Protein AF-A0A920SY51-F1 (afdb_monomer)

Sequence (82 aa):
MPENIKIKNNHAQVTISPEAGASLRSIKVKKGDRHYELLSGGLITTIQRDSLPVKDPFVMAPWVNRIRDGKLVHLTVFTKFH

Structure (mmCIF, N/CA/C/O backbone):
data_AF-A0A920SY51-F1
#
_entry.id   AF-A0A920SY51-F1
#
loop_
_atom_site.group_PDB
_atom_site.id
_atom_site.type_symbol
_atom_site.label_atom_id
_atom_site.label_alt_id
_atom_site.label_comp_id
_atom_site.label_asym_id
_atom_site.label_entity_id
_atom_site.label_seq_id
_atom_site.pdbx_PDB_ins_code
_atom_site.Cartn_x
_atom_site.Cartn_y
_atom_site.Cartn_z
_atom_site.occupancy
_atom_site.B_iso_or_equiv
_atom_site.auth_seq_id
_atom_site.auth_comp_id
_atom_site.auth_asym_id
_atom_site.auth_atom_id
_atom_site.pdbx_PDB_model_num
ATOM 1 N N . MET A 1 1 ? 7.292 18.484 0.192 1.00 54.50 1 MET A N 1
ATOM 2 C CA . MET A 1 1 ? 7.228 17.024 0.441 1.00 54.50 1 MET A CA 1
ATOM 3 C C . MET A 1 1 ? 6.047 16.496 -0.352 1.00 54.50 1 MET A C 1
ATOM 5 O O . MET A 1 1 ? 5.061 17.221 -0.391 1.00 54.50 1 MET A O 1
ATOM 9 N N . PRO A 1 2 ? 6.140 15.325 -1.000 1.00 62.25 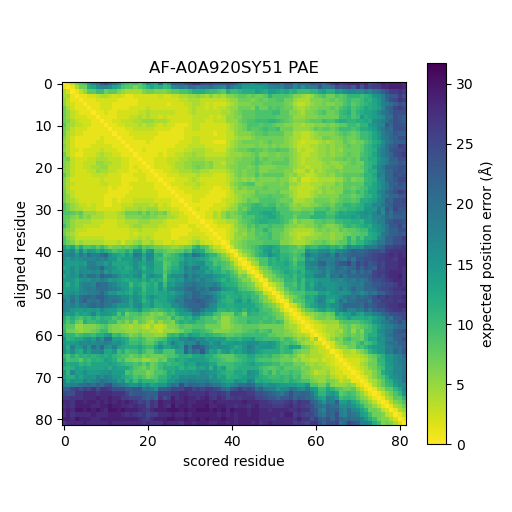2 PRO A N 1
ATOM 10 C CA . PRO A 1 2 ? 5.011 14.763 -1.740 1.00 62.25 2 PRO A CA 1
ATOM 11 C C . PRO A 1 2 ? 3.781 14.613 -0.843 1.00 62.25 2 PRO A C 1
ATOM 13 O O . PRO A 1 2 ? 3.921 14.222 0.321 1.00 62.25 2 PRO A O 1
ATOM 16 N N . GLU A 1 3 ? 2.594 14.915 -1.364 1.00 80.38 3 GLU A N 1
ATOM 17 C CA . GLU A 1 3 ? 1.358 14.791 -0.592 1.00 80.38 3 GLU A CA 1
ATOM 18 C C . GLU A 1 3 ? 0.847 13.348 -0.569 1.00 80.38 3 GLU A C 1
ATOM 20 O O . GLU A 1 3 ? 0.707 12.684 -1.596 1.00 80.38 3 GLU A O 1
ATOM 25 N N . ASN A 1 4 ? 0.544 12.861 0.635 1.00 86.94 4 ASN A N 1
ATOM 26 C CA . ASN A 1 4 ? -0.057 11.548 0.831 1.00 86.94 4 ASN A CA 1
ATOM 27 C C . ASN A 1 4 ? -1.582 11.653 0.837 1.00 86.94 4 ASN A C 1
ATOM 29 O O . ASN A 1 4 ? -2.155 12.459 1.573 1.00 86.94 4 ASN A O 1
ATOM 33 N N . ILE A 1 5 ? -2.242 10.753 0.113 1.00 91.62 5 ILE A N 1
ATOM 34 C CA . ILE A 1 5 ? -3.695 10.597 0.145 1.00 91.62 5 ILE A CA 1
ATOM 35 C C . ILE A 1 5 ? -4.056 9.708 1.335 1.00 91.62 5 ILE A C 1
ATOM 37 O O . ILE A 1 5 ? -3.543 8.595 1.465 1.00 91.62 5 ILE A O 1
ATOM 41 N N . LYS A 1 6 ? -4.958 10.185 2.198 1.00 93.38 6 LYS A N 1
ATOM 42 C CA . LYS A 1 6 ? -5.500 9.420 3.328 1.00 93.38 6 LYS A CA 1
ATOM 43 C C . LYS A 1 6 ? -6.972 9.113 3.091 1.00 93.38 6 LYS A C 1
ATOM 45 O O . LYS A 1 6 ? -7.776 10.027 2.939 1.00 93.38 6 LYS A O 1
ATOM 50 N N . ILE A 1 7 ? -7.325 7.835 3.116 1.00 94.50 7 ILE A N 1
ATOM 51 C CA . ILE A 1 7 ? -8.695 7.347 2.927 1.00 94.50 7 ILE A CA 1
ATOM 52 C C . ILE A 1 7 ? -9.101 6.602 4.197 1.00 94.50 7 ILE A C 1
ATOM 54 O O . ILE A 1 7 ? -8.329 5.796 4.713 1.00 94.50 7 ILE A O 1
ATOM 58 N N . LYS A 1 8 ? -10.297 6.865 4.731 1.00 95.62 8 LYS A N 1
ATOM 59 C CA . LYS A 1 8 ? -10.801 6.183 5.931 1.00 95.62 8 LYS A CA 1
ATOM 60 C C . LYS A 1 8 ? -12.278 5.838 5.812 1.00 95.62 8 LYS A C 1
ATOM 62 O O . LYS A 1 8 ? -13.054 6.610 5.259 1.00 95.62 8 LYS A O 1
ATOM 67 N N . ASN A 1 9 ? -12.658 4.710 6.396 1.00 94.56 9 ASN A N 1
ATOM 68 C CA . ASN A 1 9 ? -14.043 4.339 6.661 1.00 94.56 9 ASN A CA 1
ATOM 69 C C . ASN A 1 9 ? -14.150 3.675 8.050 1.00 94.56 9 ASN A C 1
ATOM 71 O O . ASN A 1 9 ? -13.198 3.691 8.831 1.00 94.56 9 ASN A O 1
ATOM 75 N N . ASN A 1 10 ? -15.307 3.088 8.366 1.00 94.81 10 ASN A N 1
ATOM 76 C CA . ASN A 1 10 ? -15.555 2.451 9.666 1.00 94.81 10 ASN A CA 1
ATOM 77 C C . ASN A 1 10 ? -14.742 1.167 9.912 1.00 94.81 10 ASN A C 1
ATOM 79 O O . ASN A 1 10 ? -14.697 0.689 11.045 1.00 94.81 10 ASN A O 1
ATOM 83 N N . HIS A 1 11 ? -14.115 0.609 8.877 1.00 94.62 11 HIS A N 1
ATOM 84 C CA . HIS A 1 11 ? -13.404 -0.668 8.920 1.00 94.62 11 HIS A CA 1
ATOM 85 C C . HIS A 1 11 ? -11.897 -0.518 8.730 1.00 94.62 11 HIS A C 1
ATOM 87 O O . HIS A 1 11 ? -11.141 -1.339 9.245 1.00 94.62 11 HIS A O 1
ATOM 93 N N . ALA A 1 12 ? -11.447 0.494 7.990 1.00 94.50 12 ALA A N 1
ATOM 94 C CA . ALA A 1 12 ? -10.055 0.633 7.610 1.00 94.50 12 ALA A CA 1
ATOM 95 C C . ALA A 1 12 ? -9.620 2.089 7.412 1.00 94.50 12 ALA A C 1
ATOM 97 O O . ALA A 1 12 ? -10.415 2.984 7.115 1.00 94.50 12 ALA A O 1
ATOM 98 N N . GLN A 1 13 ? -8.313 2.298 7.544 1.00 94.62 13 GLN A N 1
ATOM 99 C CA . GLN A 1 13 ? -7.622 3.541 7.229 1.00 94.62 13 GLN A CA 1
ATOM 100 C C . GLN A 1 13 ? -6.424 3.225 6.343 1.00 94.62 13 GLN A C 1
ATOM 102 O O . GLN A 1 13 ? -5.643 2.327 6.647 1.00 94.62 13 GLN A O 1
ATOM 107 N N . VAL A 1 14 ? -6.285 3.969 5.255 1.00 92.44 14 VAL A N 1
ATOM 108 C CA . VAL A 1 14 ? -5.302 3.725 4.205 1.00 92.44 14 VAL A CA 1
ATOM 109 C C . VAL A 1 14 ? -4.542 5.014 3.913 1.00 92.44 14 VAL A C 1
ATOM 111 O O . VAL A 1 14 ? -5.135 6.091 3.862 1.00 92.44 14 VAL A O 1
ATOM 114 N N . THR A 1 15 ? -3.227 4.910 3.726 1.00 90.88 15 THR A N 1
ATOM 115 C CA . THR A 1 15 ? -2.367 6.014 3.272 1.00 90.88 15 THR A CA 1
ATOM 116 C C . THR A 1 15 ? -1.638 5.606 1.997 1.00 90.88 15 THR A C 1
ATOM 118 O O . THR A 1 15 ? -0.980 4.569 1.975 1.00 90.88 15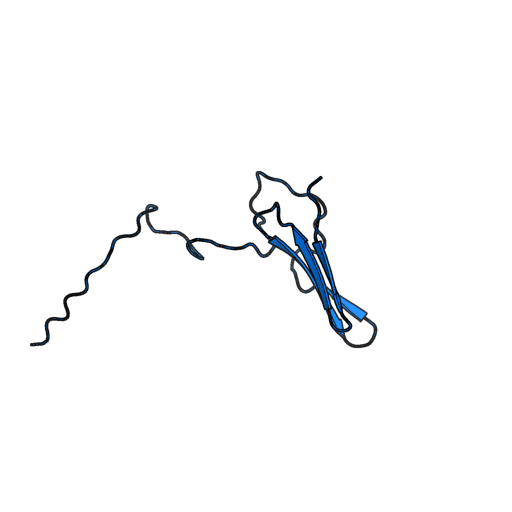 THR A O 1
ATOM 121 N N . ILE A 1 16 ? -1.736 6.425 0.952 1.00 88.19 16 ILE A N 1
ATOM 122 C CA . ILE A 1 16 ? -1.126 6.199 -0.366 1.00 88.19 16 ILE A CA 1
ATOM 123 C C . ILE A 1 16 ? -0.206 7.379 -0.688 1.00 88.19 16 ILE A C 1
ATOM 125 O O . ILE A 1 16 ? -0.562 8.525 -0.415 1.00 88.19 16 ILE A O 1
ATOM 129 N N . SER A 1 17 ? 0.953 7.110 -1.290 1.00 85.88 17 SER A N 1
ATOM 130 C CA . SER A 1 17 ? 1.867 8.126 -1.829 1.00 85.88 17 SER A CA 1
ATOM 131 C C . SER A 1 17 ? 1.858 8.085 -3.364 1.00 85.88 17 SER A C 1
ATOM 133 O O . SER A 1 17 ? 2.604 7.290 -3.942 1.00 85.88 17 SER A O 1
ATOM 135 N N . PRO A 1 18 ? 1.063 8.929 -4.049 1.00 85.88 18 PRO A N 1
ATOM 136 C CA . PRO A 1 18 ? 0.980 8.926 -5.512 1.00 85.88 18 PRO A CA 1
ATOM 137 C C . PRO A 1 18 ? 2.339 9.119 -6.193 1.00 85.88 18 PRO A C 1
ATOM 139 O O . PRO A 1 18 ? 2.714 8.340 -7.066 1.00 85.88 18 PRO A O 1
ATOM 142 N N . GLU A 1 19 ? 3.1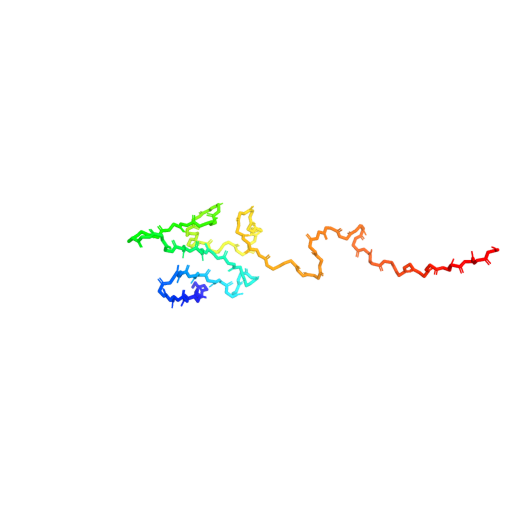28 10.087 -5.722 1.00 82.69 19 GLU A N 1
ATOM 143 C CA . GLU A 1 19 ? 4.441 10.426 -6.294 1.00 82.69 19 GLU A CA 1
ATOM 144 C C . GLU A 1 19 ? 5.539 9.388 -6.011 1.00 82.69 19 GLU A C 1
ATOM 146 O O . GLU A 1 19 ? 6.652 9.511 -6.514 1.00 82.69 19 GLU A O 1
ATOM 151 N N . ALA A 1 20 ? 5.254 8.359 -5.212 1.00 78.25 20 ALA A N 1
ATOM 152 C CA . ALA A 1 20 ? 6.185 7.275 -4.924 1.00 78.25 20 ALA A CA 1
ATOM 153 C C . ALA A 1 20 ? 5.733 5.969 -5.589 1.00 78.25 20 ALA A C 1
ATOM 155 O O . ALA A 1 20 ? 5.573 4.947 -4.923 1.00 78.25 20 ALA A O 1
ATOM 156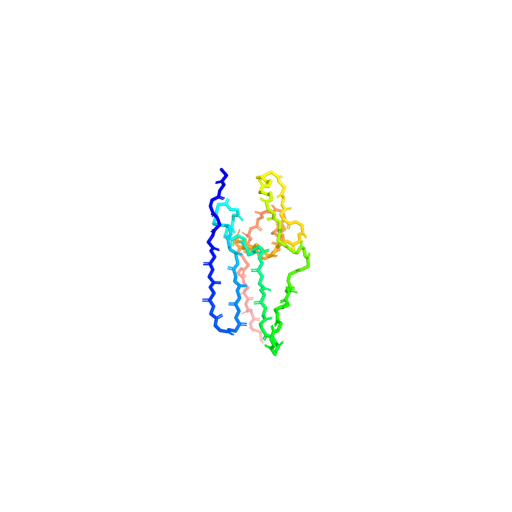 N N . GLY A 1 21 ? 5.452 6.027 -6.895 1.00 78.19 21 GLY A N 1
ATOM 157 C CA . GLY A 1 21 ? 4.988 4.872 -7.672 1.00 78.19 21 GLY A CA 1
ATOM 158 C C . GLY A 1 21 ? 3.625 4.347 -7.214 1.00 78.19 21 GLY A C 1
ATOM 159 O O . GLY A 1 21 ? 3.405 3.137 -7.220 1.00 78.19 21 GLY A O 1
ATOM 160 N N . ALA A 1 22 ? 2.745 5.248 -6.755 1.00 85.44 22 ALA A N 1
ATOM 161 C CA . ALA A 1 22 ? 1.455 4.909 -6.154 1.00 85.44 22 ALA A CA 1
ATOM 162 C C . ALA A 1 22 ? 1.554 3.888 -4.998 1.00 85.44 22 ALA A C 1
ATOM 164 O O . ALA A 1 22 ? 0.680 3.039 -4.826 1.00 85.44 22 ALA A O 1
ATOM 165 N N . SER A 1 23 ? 2.626 3.962 -4.200 1.00 82.25 23 SER A N 1
ATOM 166 C CA . SER A 1 23 ? 2.871 3.029 -3.097 1.00 82.25 23 SER A CA 1
ATOM 167 C C . SER A 1 23 ? 1.823 3.148 -1.984 1.00 82.25 23 SER A C 1
ATOM 169 O O . SER A 1 23 ? 1.442 4.249 -1.564 1.00 82.25 23 SER A O 1
ATOM 171 N N . LEU A 1 24 ? 1.392 1.992 -1.477 1.00 86.88 24 LEU A N 1
ATOM 172 C CA . LEU A 1 24 ? 0.575 1.871 -0.276 1.00 86.88 24 LEU A CA 1
ATOM 173 C C . LEU A 1 24 ? 1.494 1.961 0.948 1.00 86.88 24 LEU A C 1
ATOM 175 O O . LEU A 1 24 ? 2.312 1.079 1.172 1.00 86.88 24 LEU A O 1
ATOM 179 N N . ARG A 1 25 ? 1.357 3.015 1.754 1.00 84.62 25 ARG A N 1
ATOM 180 C CA . ARG A 1 25 ? 2.247 3.290 2.899 1.00 84.62 25 ARG A CA 1
ATOM 181 C C . ARG A 1 25 ? 1.732 2.780 4.236 1.00 84.62 25 ARG A C 1
ATOM 183 O O . ARG A 1 25 ? 2.500 2.611 5.171 1.00 84.62 25 ARG A O 1
ATOM 190 N N . SER A 1 26 ? 0.421 2.629 4.371 1.00 88.56 26 SER A N 1
ATOM 191 C CA . SER A 1 26 ? -0.208 2.130 5.595 1.00 88.56 26 SER A CA 1
ATOM 192 C C . SER A 1 26 ? -1.580 1.577 5.254 1.00 88.56 26 SER A C 1
ATOM 194 O O . SER A 1 26 ? -2.326 2.198 4.487 1.00 88.56 26 SER A O 1
ATOM 196 N N . ILE A 1 27 ? -1.914 0.433 5.842 1.00 91.94 27 ILE A N 1
ATOM 197 C CA . ILE A 1 27 ? -3.277 -0.085 5.889 1.00 91.94 27 ILE A CA 1
ATOM 198 C C . ILE A 1 27 ? -3.565 -0.577 7.303 1.00 91.94 27 ILE A C 1
ATOM 200 O O . ILE A 1 27 ? -3.036 -1.581 7.781 1.00 91.94 27 ILE A O 1
ATOM 204 N N . LYS A 1 28 ? -4.448 0.147 7.982 1.00 93.50 28 LYS A N 1
ATOM 205 C CA . LYS A 1 28 ? -4.904 -0.193 9.322 1.00 93.50 28 LYS A CA 1
ATOM 206 C C . LYS A 1 28 ? -6.315 -0.729 9.257 1.00 93.50 28 LYS A C 1
ATOM 208 O O . LYS A 1 28 ? -7.191 -0.050 8.731 1.00 93.50 28 LYS A O 1
ATOM 213 N N . VAL A 1 29 ? -6.548 -1.895 9.843 1.00 95.06 29 VAL A N 1
ATOM 214 C CA . VAL A 1 29 ? -7.884 -2.499 9.939 1.00 95.06 29 VAL A CA 1
ATOM 215 C C . VAL A 1 29 ? -8.414 -2.419 11.362 1.00 95.06 29 VAL A C 1
ATOM 217 O O . VAL A 1 29 ? -7.667 -2.600 12.327 1.00 95.06 29 VAL A O 1
ATOM 220 N N . LYS A 1 30 ? -9.706 -2.132 11.501 1.00 96.12 30 LYS A N 1
ATOM 221 C CA . LYS A 1 30 ? -10.405 -2.088 12.782 1.00 96.12 30 LYS A CA 1
ATOM 222 C C . LYS A 1 30 ? -10.789 -3.506 13.213 1.00 96.12 30 LYS A C 1
ATOM 224 O O . LYS A 1 30 ? -11.429 -4.236 12.461 1.00 96.12 30 LYS A O 1
ATOM 229 N N . LYS A 1 31 ? -10.446 -3.876 14.446 1.00 94.44 31 LYS A N 1
ATOM 230 C CA . LYS A 1 31 ? -10.916 -5.090 15.128 1.00 94.44 31 LYS A CA 1
ATOM 231 C C . LYS A 1 31 ? -11.298 -4.717 16.561 1.00 94.44 31 LYS A C 1
ATOM 233 O O . LYS A 1 31 ? -10.438 -4.332 17.353 1.00 94.44 31 LYS A O 1
ATOM 238 N N . GLY A 1 32 ? -12.594 -4.796 16.875 1.00 91.56 32 GLY A N 1
ATOM 239 C CA . GLY A 1 32 ? -13.148 -4.187 18.090 1.00 91.56 32 GLY A CA 1
ATOM 240 C C . GLY A 1 32 ? -12.939 -2.671 18.071 1.00 91.56 32 GLY A C 1
ATOM 241 O O . GLY A 1 32 ? -13.128 -2.040 17.034 1.00 91.56 32 GLY A O 1
ATOM 242 N N . ASP A 1 33 ? -12.466 -2.098 19.175 1.00 91.81 33 ASP A N 1
ATOM 243 C CA . ASP A 1 33 ? -12.190 -0.655 19.280 1.00 91.81 33 ASP A CA 1
ATOM 244 C C . ASP A 1 33 ? -10.763 -0.259 18.871 1.00 91.81 33 ASP A C 1
ATOM 246 O O . ASP A 1 33 ? -10.361 0.898 19.005 1.00 91.81 33 ASP A O 1
ATOM 250 N N . ARG A 1 34 ? -9.971 -1.207 18.358 1.00 93.50 34 ARG A N 1
ATOM 251 C CA . ARG A 1 34 ? -8.557 -0.997 18.020 1.00 93.50 34 ARG A CA 1
ATOM 252 C C . ARG A 1 34 ? -8.309 -1.095 16.521 1.00 93.50 34 ARG A C 1
ATOM 254 O O . ARG A 1 34 ? -9.017 -1.798 15.805 1.00 93.50 34 ARG A O 1
ATOM 261 N N . HIS A 1 35 ? -7.274 -0.393 16.067 1.00 91.75 35 HIS A N 1
ATOM 262 C CA . HIS A 1 35 ? -6.769 -0.462 14.698 1.00 91.75 35 HIS A CA 1
ATOM 263 C C . HIS A 1 35 ? -5.406 -1.158 14.676 1.00 91.75 35 HIS A C 1
ATOM 265 O O . HIS A 1 35 ? -4.564 -0.885 15.530 1.00 91.75 35 HIS A O 1
ATOM 271 N N . TYR A 1 36 ? -5.188 -2.018 13.685 1.00 91.75 36 TYR A N 1
ATOM 272 C CA . TYR A 1 36 ? -3.975 -2.821 13.536 1.00 91.75 36 TYR A CA 1
ATOM 273 C C . TYR A 1 36 ? -3.336 -2.550 12.180 1.00 91.75 36 TYR A C 1
ATOM 275 O O . TYR A 1 36 ? -4.010 -2.683 11.161 1.00 91.75 36 TYR A O 1
ATOM 283 N N . GLU A 1 37 ? -2.062 -2.155 12.177 1.00 92.12 37 GLU A N 1
ATOM 284 C CA . GLU A 1 37 ? -1.268 -1.996 10.954 1.00 92.12 37 GLU A CA 1
ATOM 285 C C . GLU A 1 37 ? -0.961 -3.369 10.355 1.00 92.12 37 GLU A C 1
ATOM 287 O O . GLU A 1 37 ? -0.469 -4.251 11.060 1.00 92.12 37 GLU A O 1
ATOM 292 N N . LEU A 1 38 ? -1.262 -3.542 9.068 1.00 88.81 38 LEU A N 1
ATOM 293 C CA . LEU A 1 38 ? -1.019 -4.798 8.359 1.00 88.81 38 LEU A CA 1
ATOM 294 C C . LEU A 1 38 ? 0.281 -4.783 7.549 1.00 88.81 38 LEU A C 1
ATOM 296 O O . LEU A 1 38 ? 0.771 -5.852 7.191 1.00 88.81 38 LEU A O 1
ATOM 300 N N . LEU A 1 39 ? 0.855 -3.610 7.263 1.00 85.56 39 LEU A N 1
ATOM 301 C CA . LEU A 1 39 ? 2.116 -3.527 6.529 1.00 85.56 39 LEU A CA 1
ATOM 302 C C . LEU A 1 39 ? 3.329 -3.666 7.441 1.00 85.56 39 LEU A C 1
ATOM 304 O O . LEU A 1 39 ? 3.464 -2.993 8.466 1.00 85.56 39 LEU A O 1
ATOM 308 N N . SER A 1 40 ? 4.256 -4.517 7.007 1.00 65.69 40 SER A N 1
ATOM 309 C CA . SER A 1 40 ? 5.529 -4.815 7.662 1.00 65.69 40 SER A CA 1
ATOM 310 C C . SER A 1 40 ? 6.523 -3.651 7.512 1.00 65.69 40 SER A C 1
ATOM 312 O O . SER A 1 40 ? 7.557 -3.776 6.869 1.00 65.69 40 SER A O 1
ATOM 314 N N . GLY A 1 41 ? 6.216 -2.495 8.095 1.00 61.50 41 GLY A N 1
ATOM 315 C CA . GLY A 1 41 ? 7.021 -1.276 7.949 1.00 61.50 41 GLY A CA 1
ATOM 316 C C . GLY A 1 41 ? 6.469 -0.067 8.700 1.00 61.50 41 GLY A C 1
ATOM 317 O O . GLY A 1 41 ? 7.235 0.818 9.075 1.00 61.50 41 GLY A O 1
ATOM 318 N N . GLY A 1 42 ? 5.168 -0.067 9.012 1.00 58.09 42 GLY A N 1
ATOM 319 C CA . GLY A 1 42 ? 4.522 1.063 9.673 1.00 58.09 42 GLY A CA 1
ATOM 320 C C . GLY A 1 42 ? 4.483 2.319 8.799 1.00 58.09 42 GLY A C 1
ATOM 321 O O . GLY A 1 42 ? 4.777 2.288 7.609 1.00 58.09 42 GLY A O 1
ATOM 322 N N . LEU A 1 43 ? 4.096 3.446 9.397 1.00 60.53 43 LEU A N 1
ATOM 323 C CA . LEU A 1 43 ? 4.003 4.721 8.689 1.00 60.53 43 LEU A CA 1
ATOM 324 C C . LEU A 1 43 ? 5.409 5.272 8.400 1.00 60.53 43 LEU A C 1
ATOM 326 O O . LEU A 1 43 ? 5.980 5.985 9.224 1.00 60.53 43 LEU A O 1
ATOM 330 N N . ILE A 1 44 ? 5.959 4.969 7.226 1.00 60.59 44 ILE A N 1
ATOM 331 C CA . ILE A 1 44 ? 7.202 5.583 6.753 1.00 60.59 44 ILE A CA 1
ATOM 332 C C . ILE A 1 44 ? 6.875 6.994 6.249 1.00 60.59 44 ILE A C 1
ATOM 334 O O . ILE A 1 44 ? 6.170 7.184 5.258 1.00 60.59 44 ILE A O 1
ATOM 338 N N . THR A 1 45 ? 7.358 8.006 6.968 1.00 58.56 45 THR A N 1
ATOM 339 C CA . THR A 1 45 ? 7.095 9.429 6.685 1.00 58.56 45 THR A CA 1
ATOM 340 C C . THR A 1 45 ? 8.059 10.032 5.663 1.00 58.56 45 THR A C 1
ATOM 342 O O . THR A 1 45 ? 7.800 11.119 5.146 1.00 58.56 45 THR A O 1
ATOM 345 N N . THR A 1 46 ? 9.156 9.340 5.349 1.00 58.06 46 THR A N 1
ATOM 346 C CA . THR A 1 46 ? 10.202 9.841 4.454 1.00 58.06 46 THR A CA 1
ATOM 347 C C . THR A 1 46 ? 10.163 9.114 3.117 1.00 58.06 46 THR A C 1
ATOM 349 O O . THR A 1 46 ? 10.443 7.923 3.026 1.00 58.06 46 THR A O 1
ATOM 352 N N . ILE A 1 47 ? 9.845 9.858 2.058 1.00 57.22 47 ILE A N 1
ATOM 353 C CA . ILE A 1 47 ? 9.932 9.381 0.678 1.00 57.22 47 ILE A CA 1
ATOM 354 C C . ILE A 1 47 ? 11.374 9.587 0.218 1.00 57.22 47 ILE A C 1
ATOM 356 O O . ILE A 1 47 ? 11.771 10.704 -0.108 1.00 57.22 47 ILE A O 1
ATOM 360 N N . GLN A 1 48 ? 12.167 8.522 0.213 1.00 58.97 48 GLN A N 1
ATOM 361 C CA . GLN A 1 48 ? 13.449 8.512 -0.484 1.00 58.97 48 GLN A CA 1
ATOM 362 C C . GLN A 1 48 ? 13.177 8.158 -1.951 1.00 58.97 48 GLN A C 1
ATOM 364 O O . GLN A 1 48 ? 12.732 7.052 -2.246 1.00 58.97 48 GLN A O 1
ATOM 369 N N . ARG A 1 49 ? 13.374 9.121 -2.863 1.00 55.59 49 ARG A N 1
ATOM 370 C CA . ARG A 1 49 ? 13.111 8.943 -4.306 1.00 55.59 49 ARG A CA 1
ATOM 371 C C . ARG A 1 49 ? 14.012 7.887 -4.952 1.00 55.59 49 ARG A C 1
ATOM 373 O O . ARG A 1 49 ? 13.572 7.223 -5.882 1.00 55.59 49 ARG A O 1
ATOM 380 N N . ASP A 1 50 ? 15.215 7.703 -4.412 1.00 56.62 50 ASP A N 1
ATOM 381 C CA . ASP A 1 50 ? 16.263 6.881 -5.032 1.00 56.62 50 ASP A CA 1
ATOM 382 C C . ASP A 1 50 ? 16.404 5.490 -4.396 1.00 56.62 50 ASP A C 1
ATOM 384 O O . ASP A 1 50 ? 17.225 4.680 -4.822 1.00 56.62 50 ASP A O 1
ATOM 388 N N . SER A 1 51 ? 15.594 5.183 -3.379 1.00 55.84 51 SER A N 1
ATOM 389 C CA . SER A 1 51 ? 15.563 3.863 -2.756 1.00 55.84 51 SER A CA 1
ATOM 390 C C . SER A 1 51 ? 14.264 3.156 -3.116 1.00 55.84 51 SER A C 1
ATOM 392 O O . SER A 1 51 ? 13.176 3.667 -2.837 1.00 55.84 51 SER A O 1
ATOM 394 N N . LEU A 1 52 ? 14.368 1.954 -3.679 1.00 53.75 52 LEU A N 1
ATOM 395 C CA . LEU A 1 52 ? 13.210 1.080 -3.820 1.00 53.75 52 LEU A CA 1
ATOM 396 C C . LEU A 1 52 ? 12.605 0.829 -2.429 1.00 53.75 52 LEU A C 1
ATOM 398 O O . LEU A 1 52 ? 13.357 0.562 -1.486 1.00 53.75 52 LEU A O 1
ATOM 402 N N . PRO A 1 53 ? 11.273 0.894 -2.269 1.00 56.69 53 PRO A N 1
ATOM 403 C CA . PRO A 1 53 ? 10.641 0.512 -1.020 1.00 56.69 53 PRO A CA 1
ATOM 404 C C . PRO A 1 53 ? 10.886 -0.982 -0.790 1.00 56.69 53 PRO A C 1
ATOM 406 O O . PRO A 1 53 ? 10.218 -1.837 -1.357 1.00 56.69 53 PRO A O 1
ATOM 409 N N . VAL A 1 54 ? 11.872 -1.311 0.047 1.00 55.59 54 VAL A N 1
ATOM 410 C CA . VAL A 1 54 ? 12.214 -2.706 0.381 1.00 55.59 54 VAL A CA 1
ATOM 411 C C . VAL A 1 54 ? 11.074 -3.386 1.157 1.00 55.59 54 VAL A C 1
ATOM 413 O O . VAL A 1 54 ? 11.025 -4.610 1.232 1.00 55.59 54 VAL A O 1
ATOM 416 N N . LYS A 1 55 ? 10.156 -2.603 1.745 1.00 60.81 55 LYS A N 1
ATOM 417 C CA . LYS A 1 55 ? 9.118 -3.100 2.662 1.00 60.81 55 LYS A CA 1
ATOM 418 C C . LYS A 1 55 ? 7.691 -2.631 2.374 1.00 60.81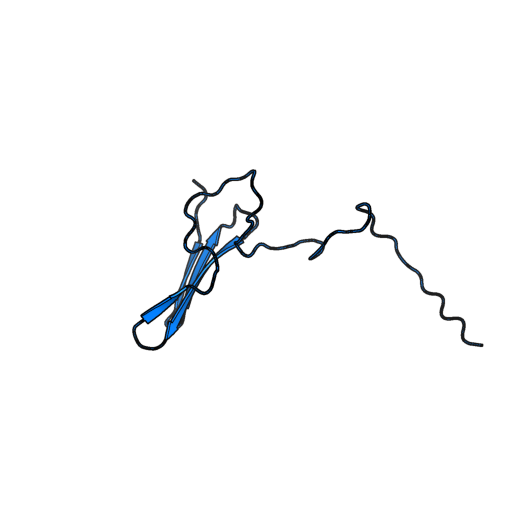 55 LYS A C 1
ATOM 420 O O . LYS A 1 55 ? 6.762 -3.254 2.882 1.00 60.81 55 LYS A O 1
ATOM 425 N N . ASP A 1 56 ? 7.503 -1.587 1.568 1.00 65.56 56 ASP A N 1
ATOM 426 C CA . ASP A 1 56 ? 6.157 -1.093 1.267 1.00 65.56 56 ASP A CA 1
ATOM 427 C C . ASP A 1 56 ? 5.624 -1.758 -0.000 1.00 65.56 56 ASP A C 1
ATOM 429 O O . ASP A 1 56 ? 6.381 -1.921 -0.954 1.00 65.56 56 ASP A O 1
ATOM 433 N N . PRO A 1 57 ? 4.330 -2.102 -0.071 1.00 68.69 57 PRO A N 1
ATOM 434 C CA . PRO A 1 57 ? 3.705 -2.485 -1.323 1.00 68.69 57 PRO A CA 1
ATOM 435 C C . PRO A 1 57 ? 3.837 -1.357 -2.353 1.00 68.69 57 PRO A C 1
ATOM 437 O O . PRO A 1 57 ? 3.497 -0.195 -2.099 1.00 68.69 57 PRO A O 1
ATOM 440 N N . PHE A 1 58 ? 4.305 -1.714 -3.542 1.00 74.31 58 PHE A N 1
ATOM 441 C CA . PHE A 1 58 ? 4.404 -0.827 -4.692 1.00 74.31 58 PHE A CA 1
ATOM 442 C C . PHE A 1 58 ? 3.801 -1.501 -5.918 1.00 74.31 58 PHE A C 1
ATOM 444 O O . PHE A 1 58 ? 3.716 -2.728 -6.005 1.00 74.31 58 PHE A O 1
ATOM 451 N N . VAL A 1 59 ? 3.365 -0.685 -6.872 1.00 76.75 59 VAL A N 1
ATOM 452 C CA . VAL A 1 59 ? 2.860 -1.191 -8.144 1.00 76.75 59 VAL A CA 1
ATOM 453 C C . VAL A 1 59 ? 4.044 -1.699 -8.965 1.00 76.75 59 VAL A C 1
ATOM 455 O O . VAL A 1 59 ? 4.943 -0.935 -9.311 1.00 76.75 59 VAL A O 1
ATOM 458 N N . MET A 1 60 ? 4.045 -2.994 -9.284 1.00 71.50 60 MET A N 1
ATOM 459 C CA . MET A 1 60 ? 5.023 -3.596 -10.191 1.00 71.50 60 MET A CA 1
ATOM 460 C C . MET A 1 60 ? 4.445 -3.627 -11.605 1.00 71.50 60 MET A C 1
ATOM 462 O O . MET A 1 60 ? 3.643 -4.498 -11.935 1.00 71.50 60 MET A O 1
ATOM 466 N N . ALA A 1 61 ? 4.842 -2.665 -12.436 1.00 74.56 61 ALA A N 1
ATOM 467 C CA . ALA A 1 61 ? 4.467 -2.595 -13.844 1.00 74.56 61 ALA A CA 1
ATOM 468 C C . ALA A 1 61 ? 5.725 -2.419 -14.714 1.00 74.56 61 ALA A C 1
ATOM 470 O O . ALA A 1 61 ? 6.622 -1.670 -14.323 1.00 74.56 61 ALA A O 1
ATOM 471 N N . PRO A 1 62 ? 5.821 -3.087 -15.882 1.00 71.31 62 PRO A N 1
ATOM 472 C CA . PRO A 1 62 ? 4.800 -3.934 -16.514 1.00 71.31 62 PRO A CA 1
ATOM 473 C C . PRO A 1 62 ? 4.763 -5.398 -16.028 1.00 71.31 62 PRO A C 1
ATOM 475 O O . PRO A 1 62 ? 3.828 -6.112 -16.369 1.00 71.31 62 PRO A O 1
ATOM 478 N N . TRP A 1 63 ? 5.748 -5.867 -15.254 1.00 70.50 63 TRP A N 1
ATOM 479 C CA . TRP A 1 63 ? 5.829 -7.257 -14.782 1.00 70.50 63 TRP A CA 1
ATOM 480 C C . TRP A 1 63 ? 6.161 -7.322 -13.290 1.00 70.50 63 TRP A C 1
ATOM 482 O O . TRP 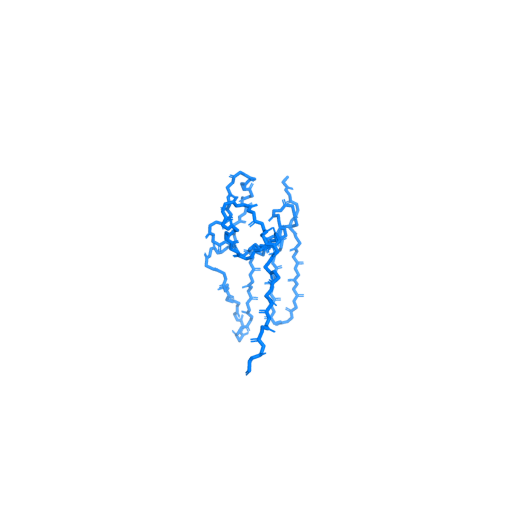A 1 63 ? 6.966 -6.542 -12.787 1.00 70.50 63 TRP A O 1
ATOM 492 N N . VAL A 1 64 ? 5.582 -8.305 -12.596 1.00 69.62 64 VAL A N 1
ATOM 493 C CA . VAL A 1 64 ? 5.717 -8.507 -11.137 1.00 69.62 64 VAL A CA 1
ATOM 494 C C . VAL A 1 64 ? 7.098 -9.053 -10.733 1.00 69.62 64 VAL A C 1
ATOM 496 O O . VAL A 1 64 ? 7.397 -9.220 -9.557 1.00 69.62 64 VAL A O 1
ATOM 499 N N . ASN A 1 65 ? 7.962 -9.373 -11.700 1.00 74.94 65 ASN A N 1
ATOM 500 C CA . ASN A 1 65 ? 9.301 -9.898 -11.450 1.00 74.94 65 ASN A CA 1
ATOM 501 C C . ASN A 1 65 ? 10.226 -9.620 -12.647 1.00 74.94 65 ASN A C 1
ATOM 503 O O . ASN A 1 65 ? 9.798 -9.083 -13.668 1.00 74.94 65 ASN A O 1
ATOM 507 N N . ARG A 1 66 ? 11.505 -9.981 -12.525 1.00 77.25 66 ARG A N 1
ATOM 508 C CA . ARG A 1 66 ? 12.534 -9.744 -13.543 1.00 77.25 66 ARG A CA 1
ATOM 509 C C . ARG A 1 66 ? 12.125 -10.317 -14.900 1.00 77.25 66 ARG A C 1
ATOM 511 O O . ARG A 1 66 ? 11.816 -11.501 -15.017 1.00 77.25 66 ARG A O 1
ATOM 518 N N . ILE A 1 67 ? 12.232 -9.493 -15.934 1.00 80.50 67 ILE A N 1
ATOM 519 C CA . ILE A 1 67 ? 12.257 -9.965 -17.317 1.00 80.50 67 ILE A CA 1
ATOM 520 C C . ILE A 1 67 ? 13.684 -10.438 -17.584 1.00 80.50 67 ILE A C 1
ATOM 522 O O . ILE A 1 67 ? 14.631 -9.664 -17.418 1.00 80.50 67 ILE A O 1
ATOM 526 N N . ARG A 1 68 ? 13.848 -11.711 -17.959 1.00 79.50 68 ARG A N 1
ATOM 527 C CA . ARG A 1 68 ? 15.164 -12.275 -18.282 1.00 79.50 68 ARG A CA 1
ATOM 528 C C . ARG A 1 68 ? 15.822 -11.425 -19.372 1.00 79.50 68 ARG A C 1
ATOM 530 O O . ARG A 1 68 ? 15.212 -11.160 -20.404 1.00 79.50 68 ARG A O 1
ATOM 537 N N . ASP A 1 69 ? 17.033 -10.950 -19.094 1.00 84.06 69 ASP A N 1
ATOM 538 C CA . ASP A 1 69 ? 17.821 -10.082 -19.980 1.00 84.06 69 ASP A CA 1
ATOM 539 C C . ASP A 1 69 ? 17.105 -8.785 -20.421 1.00 84.06 69 ASP A C 1
ATOM 541 O O . ASP A 1 69 ? 17.491 -8.169 -21.412 1.00 84.06 69 ASP A O 1
ATOM 545 N N . GLY A 1 70 ? 16.043 -8.370 -19.715 1.00 81.19 70 GLY A N 1
ATOM 546 C CA . GLY A 1 70 ? 15.226 -7.207 -20.076 1.00 81.19 70 GLY A CA 1
ATOM 547 C C . GLY A 1 70 ? 14.467 -7.354 -21.400 1.00 81.19 70 GLY A C 1
ATOM 548 O O . GLY A 1 70 ? 13.969 -6.360 -21.925 1.00 81.19 70 GLY A O 1
ATOM 549 N N . LYS A 1 71 ? 14.381 -8.568 -21.958 1.00 80.12 71 LYS A N 1
ATOM 550 C CA . LYS A 1 71 ? 13.781 -8.831 -23.269 1.00 80.12 71 LYS A CA 1
ATOM 551 C C . LYS A 1 71 ? 12.539 -9.699 -23.142 1.00 80.12 71 LYS A C 1
ATOM 553 O O . LYS A 1 71 ? 12.591 -10.818 -22.640 1.00 80.12 71 LYS A O 1
ATOM 558 N N . LEU A 1 72 ? 11.428 -9.193 -23.668 1.00 74.50 72 LEU A N 1
ATOM 559 C CA . LEU A 1 72 ? 10.230 -9.990 -23.888 1.00 74.50 72 LEU A CA 1
ATOM 560 C C . LEU A 1 72 ? 10.319 -10.611 -25.286 1.00 74.50 72 LEU A C 1
ATOM 562 O O . LEU A 1 72 ? 10.240 -9.903 -26.28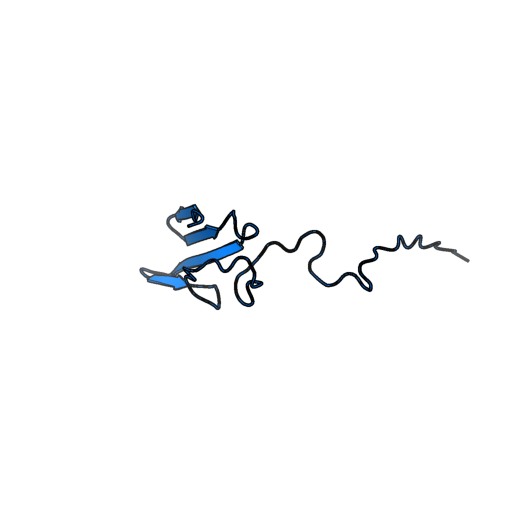7 1.00 74.50 72 LEU A O 1
ATOM 566 N N . VAL A 1 73 ? 10.525 -11.924 -25.357 1.00 76.38 73 VAL A N 1
ATOM 567 C CA . VAL A 1 73 ? 10.578 -12.655 -26.630 1.00 76.38 73 VAL A CA 1
ATOM 568 C C . VAL A 1 73 ? 9.214 -13.297 -26.868 1.00 76.38 73 VAL A C 1
ATOM 570 O O . VAL A 1 73 ? 8.734 -14.053 -26.025 1.00 76.38 73 VAL A O 1
ATOM 573 N N . HIS A 1 74 ? 8.567 -12.980 -27.990 1.00 65.50 74 HIS A N 1
ATOM 574 C CA . HIS A 1 74 ? 7.297 -13.595 -28.378 1.00 65.50 74 HIS A CA 1
ATOM 575 C C . HIS A 1 74 ? 7.547 -15.067 -28.743 1.00 65.50 74 HIS A C 1
ATOM 577 O O . HIS A 1 74 ? 8.169 -15.357 -29.763 1.00 65.50 74 HIS A O 1
ATOM 583 N N . LEU A 1 75 ? 7.092 -16.003 -27.908 1.00 55.72 75 LEU A N 1
ATOM 584 C CA . LEU A 1 75 ? 7.146 -17.435 -28.206 1.00 55.72 75 LEU A CA 1
ATOM 585 C C . LEU 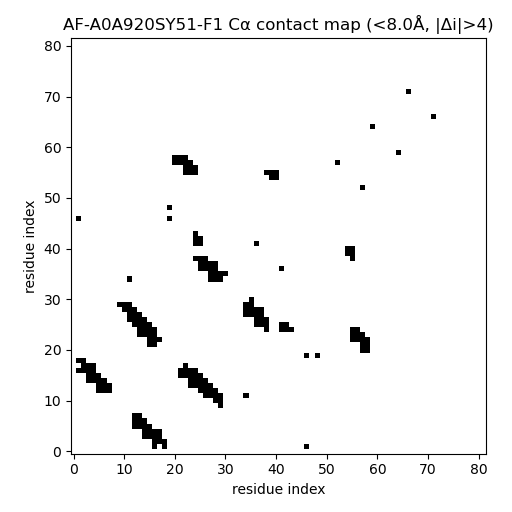A 1 75 ? 5.892 -17.835 -28.987 1.00 55.72 75 LEU A C 1
ATOM 587 O O . LEU A 1 75 ? 4.840 -18.080 -28.401 1.00 55.72 75 LEU A O 1
ATOM 591 N N . THR A 1 76 ? 6.006 -17.923 -30.311 1.00 56.12 76 THR A N 1
ATOM 592 C CA . THR A 1 76 ? 4.994 -18.593 -31.137 1.00 56.12 76 THR A CA 1
ATOM 593 C C . THR A 1 76 ? 5.144 -20.098 -30.940 1.00 56.12 76 THR A C 1
ATOM 595 O O . THR A 1 76 ? 6.058 -20.719 -31.483 1.00 56.12 76 THR A O 1
ATOM 598 N N . VAL A 1 77 ? 4.270 -20.698 -30.133 1.00 53.78 77 VAL A N 1
ATOM 599 C CA . VAL A 1 77 ? 4.216 -22.154 -29.971 1.00 53.78 77 VAL A CA 1
ATOM 600 C C . VAL A 1 77 ? 3.465 -22.738 -31.168 1.00 53.78 77 VAL A C 1
ATOM 602 O O . VAL A 1 77 ? 2.248 -22.612 -31.261 1.00 53.78 77 VAL A O 1
ATOM 605 N N . PHE A 1 78 ? 4.180 -23.383 -32.092 1.00 47.81 78 PHE A N 1
ATOM 606 C CA . PHE A 1 78 ? 3.556 -24.255 -33.088 1.00 47.81 78 PHE A CA 1
ATOM 607 C C . PHE A 1 78 ? 3.199 -25.584 -32.417 1.00 47.81 78 PHE A C 1
ATOM 609 O O . PHE A 1 78 ? 4.059 -26.443 -32.223 1.00 47.81 78 PHE A O 1
ATOM 616 N N . THR A 1 79 ? 1.932 -25.779 -32.066 1.00 49.47 79 THR A N 1
ATOM 617 C CA . THR A 1 79 ? 1.398 -27.112 -31.771 1.00 49.47 79 THR A CA 1
ATOM 618 C C . THR A 1 79 ? 1.302 -27.902 -33.077 1.00 49.47 79 THR A C 1
ATOM 620 O O . THR A 1 79 ? 0.338 -27.786 -33.829 1.00 49.47 79 THR A O 1
ATOM 623 N N . LYS A 1 80 ? 2.323 -28.712 -33.376 1.00 44.88 80 LYS A N 1
ATOM 624 C CA . LYS A 1 80 ? 2.194 -29.816 -34.337 1.00 44.88 80 LYS A CA 1
ATOM 625 C C . LYS A 1 80 ? 1.490 -30.972 -33.626 1.00 44.88 80 LYS A C 1
ATOM 627 O O . LYS A 1 80 ? 2.097 -31.628 -32.785 1.00 44.88 80 LYS A O 1
ATOM 632 N N . PHE A 1 81 ? 0.223 -31.200 -33.953 1.00 46.12 81 PHE A N 1
ATOM 633 C CA . PHE A 1 81 ? -0.427 -32.484 -33.698 1.00 46.12 81 PHE A CA 1
ATOM 634 C C . PHE A 1 81 ? 0.045 -33.467 -34.782 1.00 46.12 81 PHE A C 1
ATOM 636 O O . PHE A 1 81 ? -0.036 -33.145 -35.969 1.00 46.12 81 PHE A O 1
ATOM 643 N N . HIS A 1 82 ? 0.595 -34.608 -34.362 1.00 56.75 82 HIS A N 1
ATOM 644 C CA . HIS A 1 82 ? 0.831 -35.788 -35.197 1.00 56.75 82 HIS A CA 1
ATOM 645 C C . HIS A 1 82 ? -0.250 -36.822 -34.905 1.00 56.75 82 HIS A C 1
ATOM 647 O O . HIS A 1 82 ? -0.618 -36.937 -33.713 1.00 56.75 82 HIS A O 1
#

Secondary structure (DSSP, 8-state):
-PPPEEEE-SSEEEEEETTTTTEEEEEEEEETTEEEE-STT-------TTS--SSS-----S-SSPPGGG------------

Foldseek 3Di:
DQDWDWDDDPFWIWIFGVVLQRWTQWIWGDDPNDTDTPWPPHRDPDDDNPDDPPTTDHDDPPDPDDDVVNDDDDDPDPPDDD

Radius of gyration: 19.22 Å; Cα contacts (8 Å, |Δi|>4): 101; chains: 1; bounding box: 33×53×54 Å

Solvent-accessible surface area (backbone atoms only — not comparable to full-atom values): 5485 Å² total; per-residue (Å²): 128,87,71,65,52,75,49,75,62,97,51,38,40,37,33,33,30,59,89,59,62,57,16,48,47,38,42,28,40,53,59,87,99,42,73,44,76,71,51,76,70,51,81,70,88,73,86,58,90,89,54,80,67,89,57,48,57,60,69,59,75,97,49,88,59,88,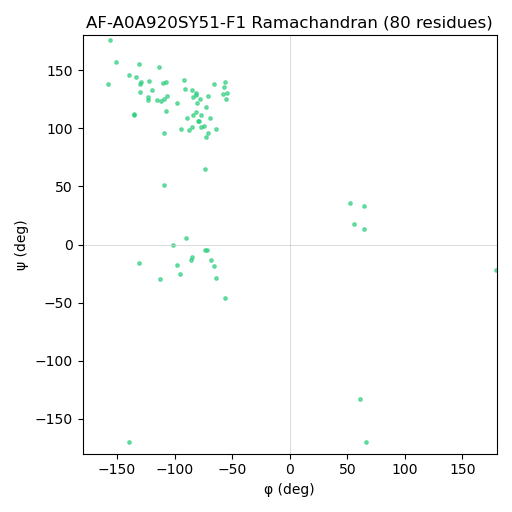55,68,93,77,53,88,76,88,79,83,79,80,83,77,85,128

pLDDT: mean 75.63, std 15.34, range [44.88, 96.12]

Nearest PDB structures (foldseek):
  1k1x-assembly2_B  TM=8.043E-01  e=3.416E+00  Thermococcus litoralis
  1k1x-assembly1_A  TM=6.978E-01  e=1.994E+00  Thermococcus litoralis
  8yt8-assembly1_B  TM=1.960E-01  e=4.608E+00  Mus musculus
  8fdw-assembly1_C  TM=1.662E-01  e=7.895E+00  Severe acute respiratory syndrome coronavirus

Mean predicted aligned error: 11.02 Å